Protein 3GUV (pdb70)

Sequence (149 aa):
KIKVYLYTRVSTSIQIEGYSLEAQKSRMKAFAIYNDYEIVGEYEDAGKSGKSIEGRIQFNRMMEDIKSGKDGVSFVLVFKLSRFARNAADVLSTLQIMQDYGVNLICVEDGIDSSKDKLMISVLSAVAEIERENIRIQTMEGCIQKARE

Nearest PDB structures (foldseek):
  3guv-assembly1_A-2  TM=1.007E+00  e=6.208E-29  Streptococcus pneumoniae SP19-BS75
  3g13-assembly1_B  TM=7.828E-01  e=3.483E-09  Clostridioides difficile 630
  3g13-assembly1_A  TM=7.833E-01  e=1.268E-08  Clostridioides difficile 630
  2rsl-assembly1_A-2  TM=8.231E-01  e=1.327E-06  Escherichia coli
  2gm5-assembly1_C  TM=7.300E-01  e=8.636E-06  Escherichia coli

Solvent-accessible surface area: 8590 Å² total; per-residue (Å²): 165,82,71,0,1,4,0,5,21,1,43,45,19,67,164,112,29,6,180,37,5,92,69,15,55,70,114,0,79,57,54,2,137,90,68,88,39,75,55,50,19,99,18,45,4,7,3,148,63,93,110,78,107,28,19,55,122,48,14,75,138,0,13,91,21,4,91,78,46,142,43,52,17,38,22,0,0,0,18,54,38,66,44,0,17,87,69,13,34,43,9,20,57,11,0,81,72,0,66,123,100,57,4,28,0,5,0,19,88,69,66,57,34,5,55,170,81,93,126,30,38,66,80,19,42,59,61,0,47,103,50,114,90,73,107,135,94,114,84,116,105,38,80,99,55,72,85,216,123

Structure (mmCIF, N/CA/C/O backbone):
data_3GUV
#
_entry.id   3GUV
#
_cell.length_a   46.991
_cell.length_b   46.991
_cell.length_c   119.259
_cell.angle_alpha   90.000
_cell.angle_beta   90.000
_cell.angle_gamma   120.000
#
_symmetry.space_group_name_H-M   'P 31 2 1'
#
loop_
_entity.id
_entity.type
_entity.pdbx_description
1 polymer 'Site-specific recombinase, resolvase family protein'
2 water water
#
loop_
_atom_site.group_PDB
_atom_site.id
_atom_site.type_symbol
_atom_site.label_atom_id
_atom_site.label_alt_id
_atom_site.label_comp_id
_atom_site.label_asym_id
_atom_site.label_entity_id
_atom_site.label_seq_id
_atom_site.pdbx_PDB_ins_code
_atom_site.Cartn_x
_atom_site.Cartn_y
_atom_site.Cartn_z
_atom_site.occupancy
_atom_site.B_iso_or_equiv
_atom_site.auth_seq_id
_atom_site.auth_comp_id
_atom_site.auth_asym_id
_atom_site.auth_atom_id
_atom_site.pdbx_PDB_model_num
ATOM 1 N N . LYS A 1 4 ? 16.157 -18.061 11.206 1.00 33.02 5 LYS A N 1
ATOM 2 C CA . LYS A 1 4 ? 15.540 -16.702 11.457 1.00 33.18 5 LYS A CA 1
ATOM 3 C C . LYS A 1 4 ? 15.844 -15.637 10.402 1.00 31.92 5 LYS A C 1
ATOM 4 O O . LYS A 1 4 ? 16.906 -15.610 9.777 1.00 32.26 5 LYS A O 1
ATOM 10 N N . ILE A 1 5 ? 14.889 -14.739 10.222 1.00 30.67 6 ILE A N 1
ATOM 11 C CA . ILE A 1 5 ? 15.092 -13.609 9.323 1.00 29.81 6 ILE A CA 1
ATOM 12 C C . ILE A 1 5 ? 16.226 -12.758 9.903 1.00 28.09 6 ILE A C 1
ATOM 13 O O . ILE A 1 5 ? 16.200 -12.436 11.086 1.00 27.13 6 ILE A O 1
ATOM 18 N N . LYS A 1 6 ? 17.215 -12.437 9.066 1.00 26.66 7 LYS A N 1
ATOM 19 C CA . LYS A 1 6 ? 18.362 -11.601 9.452 1.00 25.31 7 LYS A CA 1
ATOM 20 C C . LYS A 1 6 ? 18.171 -10.111 9.080 1.00 24.10 7 LYS A C 1
ATOM 21 O O . LYS A 1 6 ? 17.752 -9.775 7.941 1.00 22.89 7 LYS A O 1
ATOM 27 N N . VAL A 1 7 ? 18.548 -9.243 10.016 1.00 21.19 8 VAL A N 1
ATOM 28 C CA . VAL A 1 7 ? 18.414 -7.818 9.828 1.00 20.75 8 VAL A CA 1
ATOM 29 C C . VAL A 1 7 ? 19.678 -7.041 10.301 1.00 21.05 8 VAL A C 1
ATOM 30 O O . VAL A 1 7 ? 20.511 -7.528 11.139 1.00 19.00 8 VAL A O 1
ATOM 34 N N . TYR A 1 8 ? 19.836 -5.861 9.710 1.00 20.91 9 TYR A N 1
ATOM 35 C CA . TYR A 1 8 ? 20.760 -4.823 10.176 1.00 21.32 9 TYR A CA 1
ATOM 36 C C . TYR A 1 8 ? 19.940 -3.754 10.875 1.00 22.15 9 TYR A C 1
ATOM 37 O O . TYR A 1 8 ? 18.795 -3.479 10.443 1.00 22.88 9 TYR A O 1
ATOM 46 N N . LEU A 1 9 ? 20.497 -3.141 11.920 1.00 21.85 10 LEU A N 1
ATOM 47 C CA . LEU A 1 9 ? 19.932 -1.935 12.539 1.00 22.14 10 LEU A CA 1
ATOM 48 C C . LEU A 1 9 ? 20.677 -0.722 12.017 1.00 22.14 10 LEU A C 1
ATOM 49 O O . LEU A 1 9 ? 21.889 -0.764 11.951 1.00 22.72 10 LEU A O 1
ATOM 54 N N . TYR A 1 10 ? 19.974 0.347 11.650 1.00 21.48 11 TYR A N 1
ATOM 55 C CA . TYR A 1 10 ? 20.626 1.613 11.269 1.00 21.92 11 TYR A CA 1
ATOM 56 C C . TYR A 1 10 ? 20.078 2.769 12.077 1.00 21.96 11 TYR A C 1
ATOM 57 O O . TYR A 1 10 ? 18.874 2.972 12.120 1.00 22.88 11 TYR A O 1
ATOM 66 N N . THR A 1 11 ? 20.956 3.539 12.703 1.00 22.75 12 THR A N 1
ATOM 67 C CA . THR A 1 11 ? 20.533 4.706 13.476 1.00 22.86 12 THR A CA 1
ATOM 68 C C . THR A 1 11 ? 21.413 5.907 13.116 1.00 22.24 12 THR A C 1
ATOM 69 O O . THR A 1 11 ? 22.528 5.744 12.650 1.00 21.88 12 THR A O 1
ATOM 73 N N . ARG A 1 12 ? 20.903 7.110 13.368 1.00 22.15 13 ARG A N 1
ATOM 74 C CA . ARG A 1 12 ? 21.656 8.369 13.104 1.00 22.06 13 ARG A CA 1
ATOM 75 C C . ARG A 1 12 ? 21.034 9.550 13.842 1.00 22.33 13 ARG A C 1
ATOM 76 O O . ARG A 1 12 ? 19.945 9.443 14.377 1.00 23.92 13 ARG A O 1
ATOM 84 N N . VAL A 1 13 ? 21.743 10.662 13.888 1.00 23.69 14 VAL A N 1
ATOM 85 C CA . VAL A 1 13 ? 21.187 11.967 14.258 1.00 25.25 14 VAL A CA 1
ATOM 86 C C . VAL A 1 13 ? 21.152 12.773 12.953 1.00 26.77 14 VAL A C 1
ATOM 87 O O . VAL A 1 13 ? 21.843 12.427 12.005 1.00 27.23 14 VAL A O 1
ATOM 91 N N . SER A 1 14 ? 20.328 13.817 12.918 1.00 27.68 15 SER A N 1
ATOM 92 C CA . SER A 1 14 ? 20.263 14.762 11.811 1.00 28.48 15 SER A CA 1
ATOM 93 C C . SER A 1 14 ? 21.313 15.834 11.941 1.00 28.30 15 SER A C 1
ATOM 94 O O . SER A 1 14 ? 21.888 16.239 10.940 1.00 28.19 15 SER A O 1
ATOM 97 N N . THR A 1 15 ? 21.494 16.345 13.159 1.00 28.57 16 THR A N 1
ATOM 98 C CA . THR A 1 15 ? 22.446 17.450 13.411 1.00 29.04 16 THR A CA 1
ATOM 99 C C . THR A 1 15 ? 23.682 16.879 14.057 1.00 28.68 16 THR A C 1
ATOM 100 O O . THR A 1 15 ? 24.488 16.316 13.343 1.00 29.14 16 THR A O 1
ATOM 104 N N . SER A 1 16 ? 23.806 16.997 15.386 1.00 28.38 17 SER A N 1
ATOM 105 C CA . SER A 1 16 ? 24.942 16.442 16.157 1.00 28.03 17 SER A CA 1
ATOM 106 C C . SER A 1 16 ? 24.510 15.624 17.385 1.00 27.40 17 SER A C 1
ATOM 107 O O . SER A 1 16 ? 23.370 15.748 17.857 1.00 27.37 17 SER A O 1
ATOM 110 N N . ILE A 1 17 ? 25.431 14.797 17.896 1.00 26.87 18 ILE A N 1
ATOM 111 C CA . ILE A 1 17 ? 25.225 13.993 19.120 1.00 26.94 18 ILE A CA 1
ATOM 112 C C . ILE A 1 17 ? 24.977 14.831 20.388 1.00 26.84 18 ILE A C 1
ATOM 113 O O . ILE A 1 17 ? 24.227 14.406 21.295 1.00 24.67 18 ILE A O 1
ATOM 118 N N . GLN A 1 18 ? 25.592 16.016 20.413 1.00 26.70 19 GLN A N 1
ATOM 119 C CA . GLN A 1 18 ? 25.333 17.056 21.423 1.00 28.09 19 GLN A CA 1
ATOM 120 C C . GLN A 1 18 ? 23.862 17.408 21.585 1.00 27.69 19 GLN A C 1
ATOM 121 O O . GLN A 1 18 ? 23.385 17.588 22.697 1.00 28.51 19 GLN A O 1
ATOM 127 N N . ILE A 1 19 ? 23.180 17.562 20.460 1.00 27.57 20 ILE A N 1
ATOM 128 C CA . ILE A 1 19 ? 21.795 18.026 20.426 1.00 27.86 20 ILE A CA 1
ATOM 129 C C . ILE A 1 19 ? 20.807 16.863 20.487 1.00 27.79 20 ILE A C 1
ATOM 130 O O . ILE A 1 19 ? 19.765 16.952 21.127 1.00 27.63 20 ILE A O 1
ATOM 135 N N . GLU A 1 20 ? 21.157 15.767 19.823 1.00 28.01 21 GLU A N 1
ATOM 136 C CA . GLU A 1 20 ? 20.235 14.678 19.566 1.00 27.70 21 GLU A CA 1
ATOM 137 C C . GLU A 1 20 ? 20.635 13.318 20.155 1.00 27.62 21 GLU A C 1
ATOM 138 O O . GLU A 1 20 ? 19.826 12.401 20.185 1.00 26.26 21 GLU A O 1
ATOM 144 N N . GLY A 1 21 ? 21.882 13.187 20.601 1.00 28.20 22 GLY A N 1
ATOM 145 C CA . GLY A 1 21 ? 22.446 11.932 21.101 1.00 27.99 22 GLY A CA 1
ATOM 146 C C . GLY A 1 21 ? 21.588 11.272 22.131 1.00 28.49 22 GLY A C 1
ATOM 147 O O . GLY A 1 21 ? 21.348 10.039 22.093 1.00 28.04 22 GLY A O 1
ATOM 148 N N . TYR A 1 22 ? 21.046 12.101 23.011 1.00 29.17 23 TYR A N 1
ATOM 149 C CA . TYR A 1 22 ? 20.304 11.608 24.159 1.00 29.60 23 TYR A CA 1
ATOM 150 C C . TYR A 1 22 ? 19.148 10.719 23.810 1.00 30.59 23 TYR A C 1
ATOM 151 O O . TYR A 1 22 ? 18.758 9.918 24.621 1.00 33.30 23 TYR A O 1
ATOM 160 N N . SER A 1 23 ? 18.560 10.850 22.629 1.00 30.72 24 SER A N 1
ATOM 161 C CA . SER A 1 23 ? 17.427 10.025 22.309 1.00 31.07 24 SER A CA 1
ATOM 162 C C . SER A 1 23 ? 17.787 8.853 21.375 1.00 31.32 24 SER A C 1
ATOM 163 O O . SER A 1 23 ? 16.885 8.141 20.939 1.00 31.05 24 SER A O 1
ATOM 166 N N . LEU A 1 24 ? 19.082 8.680 21.076 1.00 30.86 25 LEU A N 1
ATOM 167 C CA . LEU A 1 24 ? 19.559 7.623 20.208 1.00 31.36 25 LEU A CA 1
ATOM 168 C C . LEU A 1 24 ? 19.389 6.321 20.894 1.00 31.69 25 LEU A C 1
ATOM 169 O O . LEU A 1 24 ? 18.975 5.352 20.266 1.00 31.16 25 LEU A O 1
ATOM 174 N N . GLU A 1 25 ? 19.712 6.291 22.189 1.00 32.45 26 GLU A N 1
ATOM 175 C CA . GLU A 1 25 ? 19.668 5.024 22.925 1.00 33.27 26 GLU A CA 1
ATOM 176 C C . GLU A 1 25 ? 18.238 4.571 23.169 1.00 31.84 26 GLU A C 1
ATOM 177 O O . GLU A 1 25 ? 17.987 3.389 23.134 1.00 31.14 26 GLU A O 1
ATOM 183 N N . ALA A 1 26 ? 17.308 5.500 23.411 1.00 31.37 27 ALA A N 1
ATOM 184 C CA . ALA A 1 26 ? 15.857 5.163 23.421 1.00 30.78 27 ALA A CA 1
ATOM 185 C C . ALA A 1 26 ? 15.416 4.613 22.070 1.00 30.23 27 ALA A C 1
ATOM 186 O O . ALA A 1 26 ? 14.670 3.656 22.021 1.00 31.13 27 ALA A O 1
ATOM 188 N N . GLN A 1 27 ? 15.911 5.175 20.970 1.00 29.47 28 GLN A N 1
ATOM 189 C CA . GLN A 1 27 ? 15.632 4.602 19.636 1.00 29.21 28 GLN A CA 1
ATOM 190 C C . GLN A 1 27 ? 16.160 3.190 19.483 1.00 28.08 28 GLN A C 1
ATOM 191 O O . GLN A 1 27 ? 15.404 2.300 19.112 1.00 26.73 28 GLN A O 1
ATOM 197 N N . LYS A 1 28 ? 17.448 3.005 19.786 1.00 27.49 29 LYS A N 1
ATOM 198 C CA . LYS A 1 28 ? 18.095 1.703 19.660 1.00 27.78 29 LYS A CA 1
ATOM 199 C C . LYS A 1 28 ? 17.400 0.628 20.475 1.00 26.41 29 LYS A C 1
ATOM 200 O O . LYS A 1 28 ? 17.196 -0.447 19.964 1.00 25.25 29 LYS A O 1
ATOM 206 N N . SER A 1 29 ? 17.095 0.918 21.741 1.00 26.61 30 SER A N 1
ATOM 207 C CA . SER A 1 29 ? 16.352 -0.013 22.644 1.00 26.90 30 SER A CA 1
ATOM 208 C C . SER A 1 29 ? 15.022 -0.453 22.089 1.00 26.60 30 SER A C 1
ATOM 209 O O . SER A 1 29 ? 14.680 -1.644 22.135 1.00 26.48 30 SER A O 1
ATOM 212 N N . ARG A 1 30 ? 14.298 0.523 21.546 1.00 26.03 31 ARG A N 1
ATOM 213 C CA . ARG A 1 30 ? 13.080 0.280 20.856 1.00 26.27 31 ARG A CA 1
ATOM 214 C C . ARG A 1 30 ? 13.261 -0.647 19.664 1.00 24.31 31 ARG A C 1
ATOM 215 O O . ARG A 1 30 ? 12.476 -1.584 19.453 1.00 23.30 31 ARG A O 1
ATOM 223 N N . MET A 1 31 ? 14.263 -0.359 18.854 1.00 22.32 32 MET A N 1
ATOM 224 C CA . MET A 1 31 ? 14.523 -1.177 17.703 1.00 22.06 32 MET A CA 1
ATOM 225 C C . MET A 1 31 ? 14.942 -2.606 18.110 1.00 22.24 32 MET A C 1
ATOM 226 O O . MET A 1 31 ? 14.462 -3.582 17.520 1.00 21.02 32 MET A O 1
ATOM 231 N N . LYS A 1 32 ? 15.759 -2.744 19.158 1.00 22.60 33 LYS A N 1
ATOM 232 C CA . LYS A 1 32 ? 16.139 -4.081 19.623 1.00 23.23 33 LYS A CA 1
ATOM 233 C C . LYS A 1 32 ? 14.921 -4.840 20.150 1.00 24.80 33 LYS A C 1
ATOM 234 O O . LYS A 1 32 ? 14.766 -6.029 19.821 1.00 24.83 33 LYS A O 1
ATOM 240 N N . ALA A 1 33 ? 14.039 -4.160 20.915 1.00 26.09 34 ALA A N 1
ATOM 241 C CA . ALA A 1 33 ? 12.785 -4.790 21.411 1.00 27.00 34 ALA A CA 1
ATOM 242 C C . ALA A 1 33 ? 11.959 -5.334 20.255 1.00 27.37 34 ALA A C 1
ATOM 243 O O . ALA A 1 33 ? 11.539 -6.497 20.294 1.00 28.30 34 ALA A O 1
ATOM 24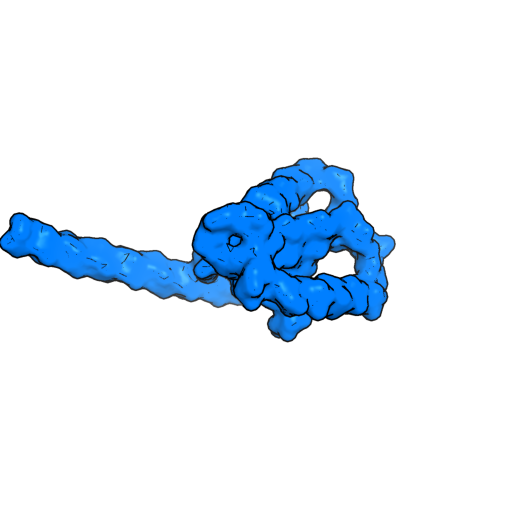5 N N . PHE A 1 34 ? 11.782 -4.512 19.221 1.00 27.16 35 PHE A N 1
ATOM 246 C CA . PHE A 1 34 ? 11.066 -4.881 17.995 1.00 27.07 35 PHE A CA 1
ATOM 247 C C . PHE A 1 34 ? 11.685 -6.088 17.321 1.00 27.53 35 PHE A C 1
ATOM 248 O O . PHE A 1 34 ? 10.985 -6.983 16.892 1.00 27.38 35 PHE A O 1
ATOM 256 N N . ALA A 1 35 ? 13.007 -6.089 17.208 1.00 28.51 36 ALA A N 1
ATOM 257 C CA . ALA A 1 35 ? 13.725 -7.247 16.691 1.00 29.12 36 ALA A CA 1
ATOM 258 C C . ALA A 1 35 ? 13.340 -8.514 17.493 1.00 29.15 36 ALA A C 1
ATOM 259 O O . ALA A 1 35 ? 12.958 -9.545 16.940 1.00 29.00 36 ALA A O 1
ATOM 261 N N . ILE A 1 36 ? 13.432 -8.399 18.802 1.00 30.67 37 ILE A N 1
ATOM 262 C CA . ILE A 1 36 ? 13.065 -9.500 19.712 1.00 32.32 37 ILE A CA 1
ATOM 263 C C . ILE A 1 36 ? 11.619 -9.977 19.495 1.00 32.07 37 ILE A C 1
ATOM 264 O O . ILE A 1 36 ? 11.427 -11.100 19.054 1.00 32.68 37 ILE A O 1
ATOM 269 N N . TYR A 1 37 ? 10.625 -9.115 19.749 1.00 32.50 38 TYR A N 1
ATOM 270 C CA . TYR A 1 37 ? 9.204 -9.458 19.531 1.00 31.97 38 TYR A CA 1
ATOM 271 C C . TYR A 1 37 ? 8.904 -10.091 18.149 1.00 32.06 38 TYR A C 1
ATOM 272 O O . TYR A 1 37 ? 8.036 -10.956 18.041 1.00 31.76 38 TYR A O 1
ATOM 274 N N . ASN A 1 38 ? 9.627 -9.702 17.095 1.00 31.89 39 ASN A N 1
ATOM 275 C CA . ASN A 1 38 ? 9.404 -10.242 15.735 1.00 31.94 39 ASN A CA 1
ATOM 276 C C . ASN A 1 38 ? 10.291 -11.428 15.370 1.00 32.47 39 ASN A C 1
ATOM 277 O O . ASN A 1 38 ? 10.306 -11.884 14.221 1.00 31.73 39 ASN A O 1
ATOM 282 N N . ASP A 1 39 ? 11.089 -11.871 16.336 1.00 33.04 40 ASP A N 1
ATOM 283 C CA . ASP A 1 39 ? 11.972 -13.014 16.161 1.00 33.67 40 ASP A CA 1
ATOM 284 C C . ASP A 1 39 ? 13.002 -12.830 15.026 1.00 32.84 40 ASP A C 1
ATOM 285 O O . ASP A 1 39 ? 13.364 -13.788 14.324 1.00 32.81 40 ASP A O 1
ATOM 290 N N . TYR A 1 40 ? 13.483 -11.596 14.871 1.00 31.39 41 TYR A N 1
ATOM 291 C CA . TYR A 1 40 ? 14.555 -11.302 13.935 1.00 30.26 41 TYR A CA 1
ATOM 292 C C . TYR A 1 40 ? 15.908 -11.610 14.585 1.00 29.07 41 TYR A C 1
ATOM 293 O O . TYR A 1 40 ? 16.048 -11.616 15.828 1.00 28.56 41 TYR A O 1
ATOM 302 N N . GLU A 1 41 ? 16.890 -11.845 13.725 1.00 27.75 42 GLU A N 1
ATOM 303 C CA . GLU A 1 41 ? 18.267 -12.032 14.135 1.00 28.03 42 GLU A CA 1
ATOM 304 C C . GLU A 1 41 ? 19.094 -10.861 13.612 1.00 26.21 42 GLU A C 1
ATOM 305 O O . GLU A 1 41 ? 19.199 -10.636 12.399 1.00 25.76 42 GLU A O 1
ATOM 311 N N . ILE A 1 42 ? 19.675 -10.109 14.541 1.00 25.00 43 ILE A N 1
ATOM 312 C CA . ILE A 1 42 ? 20.442 -8.924 14.209 1.00 23.45 43 ILE A CA 1
ATOM 313 C C . ILE A 1 42 ? 21.834 -9.434 13.900 1.00 23.98 43 ILE A C 1
ATOM 314 O O . ILE A 1 42 ? 22.416 -10.174 14.705 1.00 23.73 43 ILE A O 1
ATOM 319 N N . VAL A 1 43 ? 22.349 -9.043 12.734 1.00 23.88 44 VAL A N 1
ATOM 320 C CA . VAL A 1 43 ? 23.664 -9.445 12.268 1.00 23.84 44 VAL A CA 1
ATOM 321 C C . VAL A 1 43 ? 24.567 -8.239 11.948 1.00 24.83 44 VAL A C 1
ATOM 322 O O . VAL A 1 43 ? 25.682 -8.415 11.440 1.00 25.79 44 VAL A O 1
ATOM 326 N N . GLY A 1 44 ? 24.118 -7.031 12.304 1.00 24.02 45 GLY A N 1
ATOM 327 C CA . GLY A 1 44 ? 24.914 -5.820 12.108 1.00 24.04 45 GLY A CA 1
ATOM 328 C C . GLY A 1 44 ? 24.211 -4.567 12.605 1.00 23.73 45 GLY A C 1
ATOM 329 O O . GLY A 1 44 ? 23.016 -4.449 12.482 1.00 23.33 45 GLY A O 1
ATOM 330 N N . GLU A 1 45 ? 24.959 -3.657 13.186 1.00 23.67 46 GLU A N 1
ATOM 331 C CA . GLU A 1 45 ? 24.421 -2.406 13.668 1.00 25.32 46 GLU A CA 1
ATOM 332 C C . GLU A 1 45 ? 25.324 -1.317 13.151 1.00 25.52 46 GLU A C 1
ATOM 333 O O . GLU A 1 45 ? 26.550 -1.417 13.308 1.00 25.03 46 GLU A O 1
ATOM 339 N N . TYR A 1 46 ? 24.728 -0.315 12.498 1.00 24.41 47 TYR A N 1
ATOM 340 C CA . TYR A 1 46 ? 25.449 0.795 11.897 1.00 24.82 47 TYR A CA 1
ATOM 341 C C . TYR A 1 46 ? 24.849 2.133 12.401 1.00 25.41 47 TYR A C 1
ATOM 342 O O . TYR A 1 46 ? 23.652 2.255 12.571 1.00 24.42 47 TYR A O 1
ATOM 351 N N . GLU A 1 47 ? 25.701 3.107 12.661 1.00 26.34 48 GLU A N 1
ATOM 352 C CA . GLU A 1 47 ? 25.294 4.338 13.342 1.00 27.09 48 GLU A CA 1
ATOM 353 C C . GLU A 1 47 ? 26.106 5.529 12.862 1.00 26.74 48 GLU A C 1
ATOM 354 O O . GLU A 1 47 ? 27.320 5.505 12.939 1.00 25.28 48 GLU A O 1
ATOM 360 N N . ASP A 1 48 ? 25.420 6.558 12.348 1.00 27.02 49 ASP A N 1
ATOM 361 C CA . ASP A 1 48 ? 26.048 7.866 12.081 1.00 27.41 49 ASP A CA 1
ATOM 362 C C . ASP A 1 48 ? 25.677 8.817 13.250 1.00 28.74 49 ASP A C 1
ATOM 363 O O . ASP A 1 48 ? 24.636 9.484 13.204 1.00 27.82 49 ASP A O 1
ATOM 368 N N . ALA A 1 49 ? 26.474 8.833 14.311 1.00 31.10 50 ALA A N 1
ATOM 369 C CA . ALA A 1 49 ? 25.983 9.349 15.616 1.00 33.80 50 ALA A CA 1
ATOM 370 C C . ALA A 1 49 ? 26.242 10.826 15.823 1.00 36.22 50 ALA A C 1
ATOM 371 O O . ALA A 1 49 ? 25.775 11.401 16.813 1.00 37.61 50 ALA A O 1
ATOM 373 N N . GLY A 1 50 ? 26.945 11.456 14.879 1.00 38.79 51 GLY A N 1
ATOM 374 C CA . GLY A 1 50 ? 27.106 12.903 14.886 1.00 40.11 51 GLY A CA 1
ATOM 375 C C . GLY A 1 50 ? 28.158 13.257 15.896 1.00 41.76 51 GLY A C 1
ATOM 376 O O . GLY A 1 50 ? 28.001 14.245 16.620 1.00 41.94 51 GLY A O 1
ATOM 377 N N . LYS A 1 51 ? 29.232 12.448 15.923 1.00 43.73 52 LYS A N 1
ATOM 378 C CA . LYS A 1 51 ? 30.344 12.593 16.875 1.00 44.84 52 LYS A CA 1
ATOM 379 C C . LYS A 1 51 ? 31.510 13.442 16.347 1.00 46.03 52 LYS A C 1
ATOM 380 O O . LYS A 1 51 ? 32.425 13.790 17.100 1.00 45.72 52 LYS A O 1
ATOM 386 N N . SER A 1 52 ? 31.486 13.743 15.045 1.00 47.55 53 SER A N 1
ATOM 387 C CA . SER A 1 52 ? 32.444 14.690 14.445 1.00 48.25 53 SER A CA 1
ATOM 388 C C . SER A 1 52 ? 32.021 16.138 14.769 1.00 48.89 53 SER A C 1
ATOM 389 O O . SER A 1 52 ? 30.908 16.387 15.256 1.00 49.56 53 SER A O 1
ATOM 392 N N . GLY A 1 53 ? 32.907 17.082 14.473 1.00 49.47 54 GLY A N 1
ATOM 393 C CA . GLY A 1 53 ? 32.753 18.457 14.930 1.00 49.90 54 GLY A CA 1
ATOM 394 C C . GLY A 1 53 ? 31.982 19.380 14.007 1.00 50.12 54 GLY A C 1
ATOM 395 O O . GLY A 1 53 ? 32.048 20.607 14.166 1.00 50.50 54 GLY A O 1
ATOM 396 N N . LYS A 1 54 ? 31.256 18.808 13.045 1.00 50.19 55 LYS A N 1
ATOM 397 C CA . LYS A 1 54 ? 30.422 19.598 12.123 1.00 50.07 55 LYS A CA 1
ATOM 398 C C . LYS A 1 54 ? 28.916 19.699 12.534 1.00 49.61 55 LYS A C 1
ATOM 399 O O . LYS A 1 54 ? 28.398 18.918 13.372 1.00 48.68 55 LYS A O 1
ATOM 405 N N . SER A 1 55 ? 28.242 20.685 11.923 1.00 48.99 56 SER A N 1
ATOM 406 C CA . SER A 1 55 ? 26.861 21.065 12.264 1.00 48.42 56 SER A CA 1
ATOM 407 C C . SER A 1 55 ? 25.851 19.954 11.951 1.00 47.73 56 SER A C 1
ATOM 408 O O . SER A 1 55 ? 25.052 19.602 12.814 1.00 47.55 56 SER A O 1
ATOM 410 N N . ILE A 1 56 ? 25.898 19.426 10.723 1.00 46.78 57 ILE A N 1
ATOM 411 C CA . ILE A 1 56 ? 24.976 18.383 10.252 1.00 46.53 57 ILE A CA 1
ATOM 412 C C . ILE A 1 56 ? 25.729 17.045 10.062 1.00 46.16 57 ILE A C 1
ATOM 413 O O . ILE A 1 56 ? 26.865 17.019 9.577 1.00 44.77 57 ILE A O 1
ATOM 418 N N . GLU A 1 57 ? 25.101 15.938 10.461 1.00 45.61 58 GLU A N 1
ATOM 419 C CA . GLU A 1 57 ? 25.787 14.652 10.419 1.00 45.78 58 GLU A CA 1
ATOM 420 C C . GLU A 1 57 ? 25.799 14.091 9.001 1.00 45.45 58 GLU A C 1
ATOM 421 O O . GLU A 1 57 ? 24.858 14.311 8.224 1.00 45.38 58 GLU A O 1
ATOM 427 N N . GLY A 1 58 ? 26.881 13.372 8.684 1.00 44.85 59 GLY A N 1
ATOM 428 C CA . GLY A 1 58 ? 27.067 12.731 7.391 1.00 44.31 59 GLY A CA 1
ATOM 429 C C . GLY A 1 58 ? 26.441 11.347 7.289 1.00 43.86 59 GLY A C 1
ATOM 430 O O . GLY A 1 58 ? 25.387 11.046 7.919 1.00 43.89 59 GLY A O 1
ATOM 431 N N . ARG A 1 59 ? 27.077 10.502 6.474 1.00 42.55 60 ARG A N 1
ATOM 432 C CA . ARG A 1 59 ? 26.405 9.306 5.947 1.00 41.32 60 ARG A CA 1
ATOM 433 C C . ARG A 1 59 ? 27.358 8.114 5.780 1.00 39.52 60 ARG A C 1
ATOM 434 O O . ARG A 1 59 ? 27.028 7.161 5.064 1.00 39.30 60 ARG A O 1
ATOM 442 N N . ILE A 1 60 ? 28.509 8.179 6.449 1.00 37.42 61 ILE A N 1
ATOM 443 C CA . ILE A 1 60 ? 29.610 7.218 6.293 1.00 36.87 61 ILE A CA 1
ATOM 444 C C . ILE A 1 60 ? 29.248 5.765 6.643 1.00 34.87 61 ILE A C 1
ATOM 445 O O . ILE A 1 60 ? 29.587 4.838 5.912 1.00 34.27 61 ILE A O 1
ATOM 450 N N . GLN A 1 61 ? 28.601 5.573 7.780 1.00 32.26 62 GLN A N 1
ATOM 451 C CA . GLN A 1 61 ?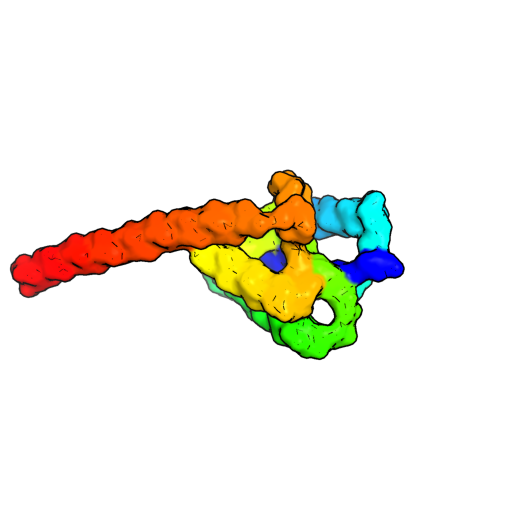 28.256 4.213 8.206 1.00 31.10 62 GLN A CA 1
ATOM 452 C C . GLN A 1 61 ? 27.089 3.734 7.363 1.00 30.10 62 GLN A C 1
ATOM 453 O O . GLN A 1 61 ? 26.978 2.559 7.066 1.00 27.82 62 GLN A O 1
ATOM 459 N N . PHE A 1 62 ? 26.211 4.665 6.984 1.00 29.62 63 PHE A N 1
ATOM 460 C CA . PHE A 1 62 ? 25.155 4.322 6.057 1.00 29.69 63 PHE A CA 1
ATOM 461 C C . PHE A 1 62 ? 25.749 3.812 4.741 1.00 29.10 63 PHE A C 1
ATOM 462 O O . PHE A 1 62 ? 25.267 2.830 4.174 1.00 27.81 63 PHE A O 1
ATOM 470 N N . ASN A 1 63 ? 26.812 4.457 4.273 1.00 30.06 64 ASN A N 1
ATOM 471 C CA . ASN A 1 63 ? 27.466 4.034 3.034 1.00 30.99 64 ASN A CA 1
ATOM 472 C C . ASN A 1 63 ? 28.192 2.692 3.258 1.00 30.67 64 ASN A C 1
ATOM 473 O O . ASN A 1 63 ? 28.081 1.811 2.428 1.00 30.19 64 ASN A O 1
ATOM 478 N N . ARG A 1 64 ? 28.899 2.519 4.374 1.00 30.90 65 ARG A N 1
ATOM 479 C CA . ARG A 1 64 ? 29.440 1.196 4.683 1.00 31.68 65 ARG A CA 1
ATOM 480 C C . ARG A 1 64 ? 28.323 0.131 4.650 1.00 31.07 65 ARG A C 1
ATOM 481 O O . ARG A 1 64 ? 28.522 -0.933 4.071 1.00 31.12 65 ARG A O 1
ATOM 489 N N . MET A 1 65 ? 27.156 0.421 5.254 1.00 30.12 66 MET A N 1
ATOM 490 C CA . MET A 1 65 ? 26.043 -0.544 5.296 1.00 29.27 66 MET A CA 1
ATOM 491 C C . MET A 1 65 ? 25.620 -0.953 3.879 1.00 28.68 66 MET A C 1
ATOM 492 O O . MET A 1 65 ? 25.493 -2.142 3.586 1.00 27.97 66 MET A O 1
ATOM 497 N N . MET A 1 66 ? 25.423 0.028 3.010 1.00 28.70 67 MET A N 1
ATOM 498 C CA . MET A 1 66 ? 25.019 -0.243 1.633 1.00 29.08 67 MET A CA 1
ATOM 499 C C . MET A 1 66 ? 26.040 -1.102 0.832 1.00 30.00 67 MET A C 1
ATOM 500 O O . MET A 1 66 ? 25.623 -1.944 0.071 1.00 29.33 67 MET A O 1
ATOM 505 N N . GLU A 1 67 ? 27.344 -0.918 1.027 1.00 31.53 68 GLU A N 1
ATOM 506 C CA . GLU A 1 67 ? 28.342 -1.847 0.444 1.00 33.71 68 GLU A CA 1
ATOM 507 C C . GLU A 1 67 ? 28.221 -3.289 1.001 1.00 33.51 68 GLU A C 1
ATOM 508 O O . GLU A 1 67 ? 28.375 -4.298 0.276 1.00 33.35 68 GLU A O 1
ATOM 514 N N . ASP A 1 68 ? 27.952 -3.395 2.297 1.00 33.26 69 ASP A N 1
ATOM 515 C CA . ASP A 1 68 ? 27.772 -4.705 2.920 1.00 33.04 69 ASP A CA 1
ATOM 516 C C . ASP A 1 68 ? 26.497 -5.398 2.362 1.00 32.80 69 ASP A C 1
ATOM 517 O O . ASP A 1 68 ? 26.417 -6.613 2.286 1.00 30.94 69 ASP A O 1
ATOM 522 N N . ILE A 1 69 ? 25.510 -4.588 1.949 1.00 33.27 70 ILE A N 1
ATOM 523 C CA . ILE A 1 69 ? 24.237 -5.091 1.408 1.00 33.19 70 ILE A CA 1
ATOM 524 C C . ILE A 1 69 ? 24.476 -5.592 -0.022 1.00 34.73 70 ILE A C 1
ATOM 525 O O . ILE A 1 69 ? 24.038 -6.699 -0.396 1.00 33.99 70 ILE A O 1
ATOM 530 N N . LYS A 1 70 ? 25.194 -4.767 -0.788 1.00 35.84 71 LYS A N 1
ATOM 531 C CA . LYS A 1 70 ? 25.509 -5.054 -2.169 1.00 37.51 71 LYS A CA 1
ATOM 532 C C . LYS A 1 70 ? 26.304 -6.376 -2.230 1.00 37.68 71 LYS A C 1
ATOM 533 O O . LYS A 1 70 ? 26.011 -7.243 -3.059 1.00 37.58 71 LYS A O 1
ATOM 539 N N . SER A 1 71 ? 27.248 -6.532 -1.301 1.00 38.26 72 SER A N 1
ATOM 540 C CA . SER A 1 71 ? 28.106 -7.710 -1.225 1.00 38.26 72 SER A CA 1
ATOM 541 C C . SER A 1 71 ? 27.429 -8.998 -0.733 1.00 38.87 72 SER A C 1
ATOM 542 O O . SER A 1 71 ? 27.997 -10.074 -0.881 1.00 39.47 72 SER A O 1
ATOM 545 N N . GLY A 1 72 ? 26.258 -8.915 -0.111 1.00 39.24 73 GLY A N 1
ATOM 546 C CA . GLY A 1 72 ? 25.563 -10.125 0.345 1.00 39.21 73 GLY A CA 1
ATOM 547 C C . GLY A 1 72 ? 26.187 -10.780 1.566 1.00 39.52 73 GLY A C 1
ATOM 548 O O . GLY A 1 72 ? 25.648 -11.744 2.084 1.00 39.50 73 GLY A O 1
ATOM 549 N N . LYS A 1 73 ? 27.327 -10.251 1.999 1.00 39.83 74 LYS A N 1
ATOM 550 C CA . LYS A 1 73 ? 28.038 -10.610 3.233 1.00 40.47 74 LYS A CA 1
ATOM 551 C C . LYS A 1 73 ? 27.246 -11.450 4.259 1.00 40.12 74 LYS A C 1
ATOM 552 O O . LYS A 1 73 ? 27.626 -12.590 4.582 1.00 40.31 74 LYS A O 1
ATOM 558 N N . ASP A 1 74 ? 26.147 -10.873 4.769 1.00 38.36 75 ASP A N 1
ATOM 559 C CA . ASP A 1 74 ? 25.480 -11.391 5.965 1.00 37.04 75 ASP A CA 1
ATOM 560 C C . ASP A 1 74 ? 24.143 -12.006 5.675 1.00 35.41 75 ASP A C 1
ATOM 561 O O . ASP A 1 74 ? 23.507 -12.526 6.582 1.00 35.86 75 ASP A O 1
ATOM 566 N N . GLY A 1 75 ? 23.705 -11.933 4.429 1.00 34.20 76 GLY A N 1
ATOM 567 C CA . GLY A 1 75 ? 22.393 -12.452 4.048 1.00 33.41 76 GLY A CA 1
ATOM 568 C C . GLY A 1 75 ? 21.200 -11.828 4.751 1.00 32.14 76 GLY A C 1
ATOM 569 O O . GLY A 1 75 ? 20.272 -12.543 5.161 1.00 31.22 76 GLY A O 1
ATOM 570 N N . VAL A 1 76 ? 21.207 -10.495 4.860 1.00 31.74 77 VAL A N 1
ATOM 571 C CA . VAL A 1 76 ? 20.107 -9.755 5.504 1.00 30.69 77 VAL A CA 1
ATOM 572 C C . VAL A 1 76 ? 18.847 -9.632 4.622 1.00 30.30 77 VAL A C 1
ATOM 573 O O . VAL A 1 76 ? 18.940 -9.394 3.428 1.00 29.87 77 VAL A O 1
ATOM 577 N N . SER A 1 77 ? 17.672 -9.823 5.227 1.00 29.46 78 SER A N 1
ATOM 578 C CA . SER A 1 77 ? 16.379 -9.560 4.584 1.00 29.22 78 SER A CA 1
ATOM 579 C C . SER A 1 77 ? 15.833 -8.122 4.802 1.00 28.49 78 SER A C 1
ATOM 580 O O . SER A 1 77 ? 15.086 -7.599 3.960 1.00 27.86 78 SER A O 1
ATOM 583 N N . PHE A 1 78 ? 16.172 -7.501 5.938 1.00 27.44 79 PHE A N 1
ATOM 584 C CA . PHE A 1 78 ? 15.714 -6.107 6.242 1.00 26.67 79 PHE A CA 1
ATOM 585 C C . PHE A 1 78 ? 16.805 -5.174 6.822 1.00 25.41 79 PHE A C 1
ATOM 586 O O . PHE A 1 78 ? 17.782 -5.640 7.467 1.00 24.01 79 PHE A O 1
ATOM 594 N N . VAL A 1 79 ? 16.667 -3.868 6.552 1.00 24.15 80 VAL A N 1
ATOM 595 C CA . VAL A 1 79 ? 17.234 -2.809 7.422 1.00 24.34 80 VAL A CA 1
ATOM 596 C C . VAL A 1 79 ? 16.110 -2.216 8.258 1.00 25.13 80 VAL A C 1
ATOM 597 O O . VAL A 1 79 ? 15.047 -1.801 7.704 1.00 26.21 80 VAL A O 1
ATOM 601 N N . LEU A 1 80 ? 16.314 -2.192 9.571 1.00 24.69 81 LEU A N 1
ATOM 602 C CA . LEU A 1 80 ? 15.433 -1.499 10.477 1.00 24.84 81 LEU A CA 1
ATOM 603 C C . LEU A 1 80 ? 15.998 -0.108 10.747 1.00 24.60 81 LEU A C 1
ATOM 604 O O . LEU A 1 80 ? 17.154 0.027 11.137 1.00 24.45 81 LEU A O 1
ATOM 609 N N . VAL A 1 81 ? 15.163 0.904 10.514 1.00 23.90 82 VAL A N 1
ATOM 610 C CA . VAL A 1 81 ? 15.364 2.300 10.942 1.00 22.26 82 VAL A CA 1
ATOM 611 C C . VAL A 1 81 ? 14.273 2.688 11.959 1.00 23.18 82 VAL A C 1
ATOM 612 O O . VAL A 1 81 ? 13.237 1.974 12.106 1.00 22.15 82 VAL A O 1
ATOM 616 N N . PHE A 1 82 ? 14.517 3.755 12.743 1.00 23.60 83 PHE A N 1
ATOM 617 C CA . PHE A 1 82 ? 13.511 4.215 13.704 1.00 24.85 83 PHE A CA 1
ATOM 618 C C . PHE A 1 82 ? 12.309 4.824 12.955 1.00 25.59 83 PHE A C 1
ATOM 619 O O . PHE A 1 82 ? 11.159 4.433 13.164 1.00 26.01 83 PHE A O 1
ATOM 627 N N . LYS A 1 83 ? 12.606 5.722 12.034 1.00 27.28 84 LYS A N 1
ATOM 628 C CA . LYS A 1 83 ? 11.630 6.295 11.098 1.00 28.94 84 LYS A CA 1
ATOM 629 C C . LYS A 1 83 ? 12.368 6.846 9.863 1.00 29.77 84 LYS A C 1
ATOM 630 O O . LYS A 1 83 ? 13.605 6.980 9.885 1.00 30.12 84 LYS A O 1
ATOM 636 N N . LEU A 1 84 ? 11.638 7.140 8.791 1.00 30.67 85 LEU A N 1
ATOM 637 C CA . LEU A 1 84 ? 12.242 7.603 7.518 1.00 32.01 85 LEU A CA 1
ATOM 638 C C . LEU A 1 84 ? 13.144 8.832 7.632 1.00 33.65 85 LEU A C 1
ATOM 639 O O . LEU A 1 84 ? 14.193 8.912 6.973 1.00 33.22 85 LEU A O 1
ATOM 644 N N . SER A 1 85 ? 12.721 9.815 8.424 1.00 35.68 86 SER A N 1
ATOM 645 C CA . SER A 1 85 ? 13.562 10.972 8.686 1.00 37.22 86 SER A CA 1
ATOM 646 C C . SER A 1 85 ? 14.830 10.629 9.486 1.00 38.76 86 SER A C 1
ATOM 647 O O . SER A 1 85 ? 15.585 11.523 9.824 1.00 39.49 86 SER A O 1
ATOM 650 N N . ARG A 1 86 ? 15.026 9.363 9.846 1.00 39.76 87 ARG A N 1
ATOM 651 C CA . ARG A 1 86 ? 16.270 8.935 10.493 1.00 40.35 87 ARG A CA 1
ATOM 652 C C . ARG A 1 86 ? 16.881 7.871 9.597 1.00 40.80 87 ARG A C 1
ATOM 653 O O . ARG A 1 86 ? 17.309 6.789 10.054 1.00 39.99 87 ARG A O 1
ATOM 661 N N . PHE A 1 87 ? 16.928 8.238 8.304 1.00 40.95 88 PHE A N 1
ATOM 662 C CA . PHE A 1 87 ? 17.289 7.340 7.233 1.00 40.66 88 PHE A CA 1
ATOM 663 C C . PHE A 1 87 ? 17.586 8.113 5.949 1.00 39.90 88 PHE A C 1
ATOM 664 O O . PHE A 1 87 ? 18.611 7.894 5.338 1.00 39.98 88 PHE A O 1
ATOM 672 N N . ALA A 1 88 ? 16.676 8.992 5.523 1.00 39.56 89 ALA A N 1
ATOM 673 C CA . ALA A 1 88 ? 16.825 9.735 4.253 1.00 38.14 89 ALA A CA 1
ATOM 674 C C . ALA A 1 88 ? 16.653 11.233 4.474 1.00 36.80 89 ALA A C 1
ATOM 675 O O . ALA A 1 88 ? 16.141 11.669 5.504 1.00 37.27 89 ALA A O 1
ATOM 677 N N . ARG A 1 89 ? 17.081 12.013 3.489 1.00 35.46 90 ARG A N 1
ATOM 678 C CA . ARG A 1 89 ? 17.118 13.464 3.578 1.00 34.40 90 ARG A CA 1
ATOM 679 C C . ARG A 1 89 ? 15.939 14.154 2.807 1.00 32.88 90 ARG A C 1
ATOM 680 O O . ARG A 1 89 ? 15.609 15.317 3.019 1.00 31.97 90 ARG A O 1
ATOM 682 N N . ASN A 1 90 ? 15.314 13.397 1.919 1.00 31.32 91 ASN A N 1
ATOM 683 C CA . ASN A 1 90 ? 14.188 13.854 1.130 1.00 30.15 91 ASN A CA 1
ATOM 684 C C . ASN A 1 90 ? 13.570 12.612 0.480 1.00 29.86 91 ASN A C 1
ATOM 685 O O . ASN A 1 90 ? 14.072 11.491 0.691 1.00 28.86 91 ASN A O 1
ATOM 690 N N . ALA A 1 91 ? 12.476 12.800 -0.270 1.00 28.84 92 ALA A N 1
ATOM 691 C CA . ALA A 1 91 ? 11.748 11.695 -0.880 1.00 28.31 92 ALA A CA 1
ATOM 692 C C . ALA A 1 91 ? 12.553 11.008 -1.994 1.00 28.05 92 ALA A C 1
ATOM 693 O O . ALA A 1 91 ? 12.474 9.765 -2.152 1.00 27.81 92 ALA A O 1
ATOM 695 N N . ALA A 1 92 ? 13.306 11.799 -2.775 1.00 27.62 93 ALA A N 1
ATOM 696 C CA . ALA A 1 92 ? 14.103 11.239 -3.880 1.00 27.71 93 ALA A CA 1
ATOM 697 C C . ALA A 1 92 ? 15.202 10.321 -3.340 1.00 27.65 93 ALA A C 1
ATOM 698 O O . ALA A 1 92 ? 15.466 9.279 -3.910 1.00 27.62 93 ALA A O 1
ATOM 700 N N . ASP A 1 93 ? 15.802 10.723 -2.224 1.00 28.51 94 ASP A N 1
ATOM 701 C CA . ASP A 1 93 ? 16.673 9.883 -1.403 1.00 29.81 94 ASP A CA 1
ATOM 702 C C . ASP A 1 93 ? 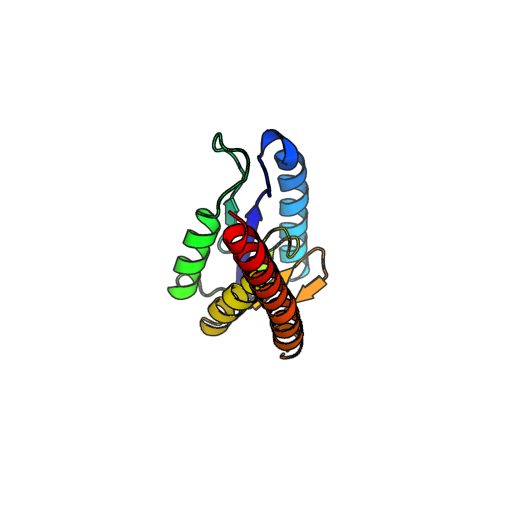16.079 8.580 -0.863 1.00 29.13 94 ASP A C 1
ATOM 703 O O . ASP A 1 93 ? 16.715 7.518 -0.871 1.00 28.34 94 ASP A O 1
ATOM 708 N N . VAL A 1 94 ? 14.880 8.673 -0.314 1.00 28.56 95 VAL A N 1
ATOM 709 C CA . VAL A 1 94 ? 14.260 7.496 0.242 1.00 28.23 95 VAL A CA 1
ATOM 710 C C . VAL A 1 94 ? 14.053 6.537 -0.907 1.00 28.51 95 VAL A C 1
ATOM 711 O O . VAL A 1 94 ? 14.279 5.341 -0.767 1.00 28.93 95 VAL A O 1
ATOM 715 N N . LEU A 1 95 ? 13.637 7.070 -2.054 1.00 28.10 96 LEU A N 1
ATOM 716 C CA . LEU A 1 95 ? 13.266 6.240 -3.188 1.00 28.25 96 LEU A CA 1
ATOM 717 C C . LEU A 1 95 ? 14.475 5.531 -3.781 1.00 28.72 96 LEU A C 1
ATOM 718 O O . LEU A 1 95 ? 14.412 4.342 -3.993 1.00 28.52 96 LEU A O 1
ATOM 723 N N . SER A 1 96 ? 15.546 6.261 -4.079 1.00 29.51 97 SER A N 1
ATOM 724 C CA . SER A 1 96 ? 16.679 5.641 -4.747 1.00 31.29 97 SER A CA 1
ATOM 725 C C . SER A 1 96 ? 17.331 4.615 -3.818 1.00 32.10 97 SER A C 1
ATOM 726 O O . SER A 1 96 ? 17.634 3.497 -4.269 1.00 32.10 97 SER A O 1
ATOM 729 N N . THR A 1 97 ? 17.471 4.962 -2.523 1.00 32.51 98 THR A N 1
ATOM 730 C CA . THR A 1 97 ? 18.019 4.028 -1.512 1.00 32.46 98 THR A CA 1
ATOM 731 C C . THR A 1 97 ? 17.180 2.765 -1.418 1.00 31.98 98 THR A C 1
ATOM 732 O O . THR A 1 9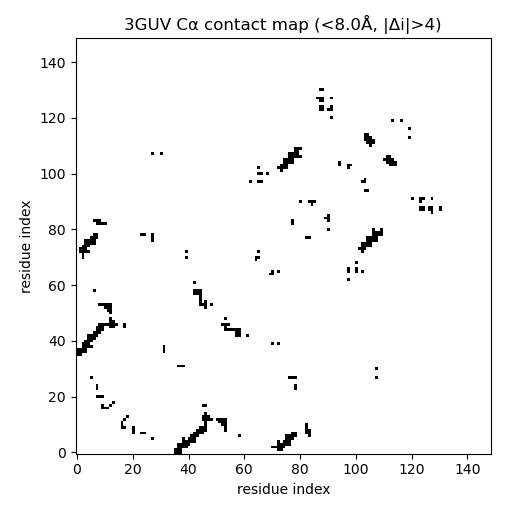7 ? 17.702 1.669 -1.445 1.00 32.64 98 THR A O 1
ATOM 736 N N . LEU A 1 98 ? 15.872 2.921 -1.302 1.00 31.91 99 LEU A N 1
ATOM 737 C CA . LEU A 1 98 ? 14.973 1.771 -1.258 1.00 32.61 99 LEU A CA 1
ATOM 738 C C . LEU A 1 98 ? 15.066 0.902 -2.511 1.00 32.84 99 LEU A C 1
ATOM 739 O O . LEU A 1 98 ? 14.900 -0.289 -2.427 1.00 32.71 99 LEU A O 1
ATOM 744 N N . GLN A 1 99 ? 15.271 1.517 -3.674 1.00 34.02 100 GLN A N 1
ATOM 745 C CA . 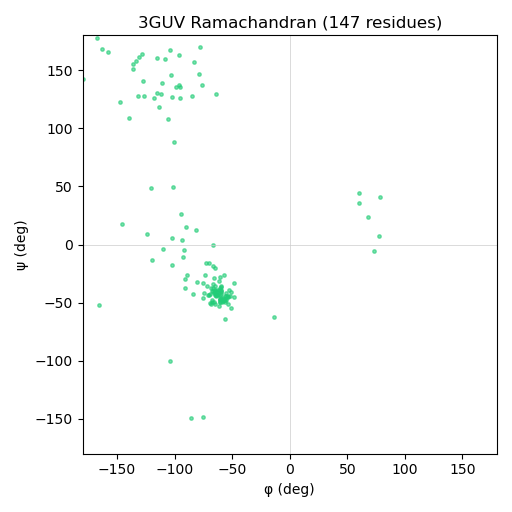GLN A 1 99 ? 15.323 0.757 -4.936 1.00 34.45 100 GLN A CA 1
ATOM 746 C C . GLN A 1 99 ? 16.592 -0.076 -5.027 1.00 34.50 100 GLN A C 1
ATOM 747 O O . GLN A 1 99 ? 16.519 -1.243 -5.411 1.00 34.68 100 GLN A O 1
ATOM 753 N N . ILE A 1 100 ? 17.731 0.522 -4.647 1.00 34.68 101 ILE A N 1
ATOM 754 C CA . ILE A 1 100 ? 19.025 -0.183 -4.576 1.00 34.70 101 ILE A CA 1
ATOM 755 C C . ILE A 1 100 ? 18.971 -1.358 -3.576 1.00 34.77 101 ILE A C 1
ATOM 756 O O . ILE A 1 100 ? 19.366 -2.465 -3.904 1.00 34.66 101 ILE A O 1
ATOM 761 N N . MET A 1 101 ? 18.482 -1.096 -2.366 1.00 34.25 102 MET A N 1
ATOM 762 C CA . MET A 1 101 ? 18.265 -2.129 -1.350 1.00 34.06 102 MET A CA 1
ATOM 763 C C . MET A 1 101 ? 17.464 -3.317 -1.917 1.00 34.25 102 MET A C 1
ATOM 764 O O . MET A 1 101 ? 17.886 -4.484 -1.795 1.00 33.42 102 MET A O 1
ATOM 769 N N . GLN A 1 102 ? 16.288 -3.033 -2.483 1.00 34.45 103 GLN A N 1
ATOM 770 C CA . GLN A 1 102 ? 15.434 -4.110 -2.998 1.00 34.93 103 GLN A CA 1
ATOM 771 C C . GLN A 1 102 ? 16.083 -4.819 -4.209 1.00 34.99 103 GLN A C 1
ATOM 772 O O . GLN A 1 102 ? 15.904 -6.026 -4.358 1.00 33.68 103 GLN A O 1
ATOM 778 N N . ASP A 1 103 ? 16.834 -4.067 -5.031 1.00 35.37 104 ASP A N 1
ATOM 779 C CA . ASP A 1 103 ? 17.675 -4.622 -6.122 1.00 36.24 104 ASP A CA 1
ATOM 780 C C . ASP A 1 103 ? 18.502 -5.764 -5.556 1.00 36.13 104 ASP A C 1
ATOM 781 O O . ASP A 1 103 ? 18.605 -6.841 -6.157 1.00 36.46 104 ASP A O 1
ATOM 786 N N . TYR A 1 104 ? 19.078 -5.523 -4.371 1.00 35.40 105 TYR A N 1
ATOM 787 C CA . TYR A 1 104 ? 19.925 -6.497 -3.703 1.00 34.75 105 TYR A CA 1
ATOM 788 C C . TYR A 1 104 ? 19.196 -7.368 -2.683 1.00 34.13 105 TYR A C 1
ATOM 789 O O . TYR A 1 104 ? 19.825 -7.892 -1.771 1.00 33.76 105 TYR A O 1
ATOM 798 N N . GLY A 1 105 ? 17.888 -7.564 -2.867 1.00 33.72 106 GLY A N 1
ATOM 799 C CA . GLY A 1 105 ? 17.076 -8.436 -1.970 1.00 33.67 106 GLY A CA 1
ATOM 800 C C . GLY A 1 105 ? 16.632 -7.907 -0.585 1.00 33.18 106 GLY A C 1
ATOM 801 O O . GLY A 1 105 ? 16.041 -8.665 0.198 1.00 33.51 106 GLY A O 1
ATOM 802 N N . VAL A 1 106 ? 16.874 -6.618 -0.292 1.00 31.98 107 VAL A N 1
ATOM 803 C CA . VAL A 1 106 ? 16.709 -6.069 1.076 1.00 30.54 107 VAL A CA 1
ATOM 804 C C . VAL A 1 106 ? 15.527 -5.061 1.157 1.00 29.84 107 VAL A C 1
ATOM 805 O O . VAL A 1 106 ? 15.403 -4.143 0.323 1.00 28.84 107 VAL A O 1
ATOM 809 N N . ASN A 1 107 ? 14.647 -5.283 2.143 1.00 28.79 108 ASN A N 1
ATOM 810 C CA . ASN A 1 107 ? 13.531 -4.389 2.442 1.00 27.90 108 ASN A CA 1
ATOM 811 C C . ASN A 1 107 ? 13.737 -3.502 3.690 1.00 27.93 108 ASN A C 1
ATOM 812 O O . ASN A 1 107 ? 14.672 -3.697 4.481 1.00 27.83 108 ASN A O 1
ATOM 817 N N . LEU A 1 108 ? 12.874 -2.506 3.833 1.00 27.25 109 LEU A N 1
ATOM 818 C CA . LEU A 1 108 ? 12.988 -1.479 4.862 1.00 26.65 109 LEU A CA 1
ATOM 819 C C . LEU A 1 108 ? 11.821 -1.544 5.832 1.00 26.11 109 LEU A C 1
ATOM 820 O O . LEU A 1 108 ? 10.650 -1.605 5.397 1.00 25.75 109 LEU A O 1
ATOM 825 N N . ILE A 1 109 ? 12.166 -1.555 7.122 1.00 25.82 110 ILE A N 1
ATOM 826 C CA . ILE A 1 109 ? 11.214 -1.468 8.229 1.00 27.05 110 ILE A CA 1
ATOM 827 C C . ILE A 1 109 ? 11.555 -0.204 8.986 1.00 27.95 110 ILE A C 1
ATOM 828 O O . ILE A 1 109 ? 12.729 0.050 9.284 1.00 28.74 110 ILE A O 1
ATOM 833 N N . CYS A 1 110 ? 10.537 0.645 9.149 1.00 28.81 111 CYS A N 1
ATOM 834 C CA . CYS A 1 110 ? 10.567 1.844 9.968 1.00 28.94 111 CYS A CA 1
ATOM 835 C C . CYS A 1 110 ? 9.762 1.495 11.162 1.00 29.92 111 CYS A C 1
ATOM 836 O O . CYS A 1 110 ? 8.542 1.359 11.088 1.00 29.28 111 CYS A O 1
ATOM 839 N N . VAL A 1 111 ? 10.462 1.323 12.264 1.00 30.11 112 VAL A N 1
ATOM 840 C CA . VAL A 1 111 ? 9.870 0.896 13.492 1.00 31.23 112 VAL A CA 1
ATOM 841 C C . VAL A 1 111 ? 8.788 1.857 14.025 1.00 33.38 112 VAL A C 1
ATOM 842 O O . VAL A 1 111 ? 7.691 1.416 14.365 1.00 34.04 112 VAL A O 1
ATOM 846 N N . GLU A 1 112 ? 9.065 3.149 14.105 1.00 35.51 113 GLU A N 1
ATOM 847 C CA . GLU A 1 112 ? 8.064 4.050 14.675 1.00 37.49 113 GLU A CA 1
ATOM 848 C C . GLU A 1 112 ? 6.900 4.286 13.702 1.00 38.47 113 GLU A C 1
ATOM 849 O O . GLU A 1 112 ? 5.743 4.274 14.119 1.00 39.87 113 GLU A O 1
ATOM 855 N N . ASP A 1 113 ? 7.204 4.464 12.413 1.00 39.34 114 ASP A N 1
ATOM 856 C CA . ASP A 1 113 ? 6.164 4.716 11.392 1.00 40.03 114 ASP A CA 1
ATOM 857 C C . ASP A 1 113 ? 5.287 3.487 11.110 1.00 40.09 114 ASP A C 1
ATOM 858 O O . ASP A 1 113 ? 4.215 3.613 10.525 1.00 40.82 114 ASP A O 1
ATOM 863 N N . GLY A 1 114 ? 5.734 2.303 11.521 1.00 39.37 115 GLY A N 1
ATOM 864 C CA . GLY A 1 114 ? 5.039 1.059 11.198 1.00 38.82 115 GLY A CA 1
ATOM 865 C C . GLY A 1 114 ? 5.057 0.666 9.717 1.00 38.44 115 GLY A C 1
ATOM 866 O O . GLY A 1 114 ? 4.182 -0.070 9.268 1.00 38.94 115 GLY A O 1
ATOM 867 N N . ILE A 1 115 ? 6.037 1.160 8.966 1.00 37.57 116 ILE A N 1
ATOM 868 C CA . ILE A 1 115 ? 6.117 0.943 7.528 1.00 37.01 116 ILE A CA 1
ATOM 869 C C . ILE A 1 115 ? 7.042 -0.251 7.295 1.00 36.70 116 ILE A C 1
ATOM 870 O O . ILE A 1 115 ? 8.083 -0.356 7.926 1.00 35.26 116 ILE A O 1
ATOM 875 N N . ASP A 1 116 ? 6.630 -1.152 6.411 1.00 35.91 117 ASP A N 1
ATOM 876 C CA . ASP A 1 116 ? 7.405 -2.336 6.056 1.00 36.31 117 ASP A CA 1
ATOM 877 C C . ASP A 1 116 ? 7.246 -2.500 4.542 1.00 36.10 117 ASP A C 1
ATOM 878 O O . ASP A 1 116 ? 6.136 -2.830 4.057 1.00 36.32 117 ASP A O 1
ATOM 883 N N . SER A 1 117 ? 8.322 -2.225 3.799 1.00 35.51 118 SER A N 1
ATOM 884 C CA . SER A 1 117 ? 8.275 -2.249 2.354 1.00 35.05 118 SER A CA 1
ATOM 885 C C . SER A 1 117 ? 8.042 -3.651 1.725 1.00 36.56 118 SER A C 1
ATOM 886 O O . SER A 1 117 ? 7.620 -3.731 0.581 1.00 37.47 118 SER A O 1
ATOM 889 N N . SER A 1 118 ? 8.277 -4.734 2.460 1.00 37.98 119 SER A N 1
ATOM 890 C CA . SER A 1 118 ? 8.032 -6.098 1.949 1.00 39.54 119 SER A CA 1
ATOM 891 C C . SER A 1 118 ? 6.528 -6.437 1.879 1.00 41.60 119 SER A C 1
ATOM 892 O O . SER A 1 118 ? 6.132 -7.274 1.086 1.00 41.73 119 SER A O 1
ATOM 895 N N . LYS A 1 119 ? 5.711 -5.786 2.714 1.00 44.09 120 LYS A N 1
ATOM 896 C CA . LYS A 1 119 ? 4.256 -5.970 2.710 1.00 46.43 120 LYS A CA 1
ATOM 897 C C . LYS A 1 119 ? 3.555 -5.159 1.617 1.00 48.29 120 LYS A C 1
ATOM 898 O O . LYS A 1 119 ? 2.346 -5.049 1.635 1.00 48.73 120 LYS A O 1
ATOM 904 N N . ASP A 1 120 ? 4.310 -4.612 0.666 1.00 50.71 121 ASP A N 1
ATOM 905 C CA . ASP A 1 120 ? 3.754 -3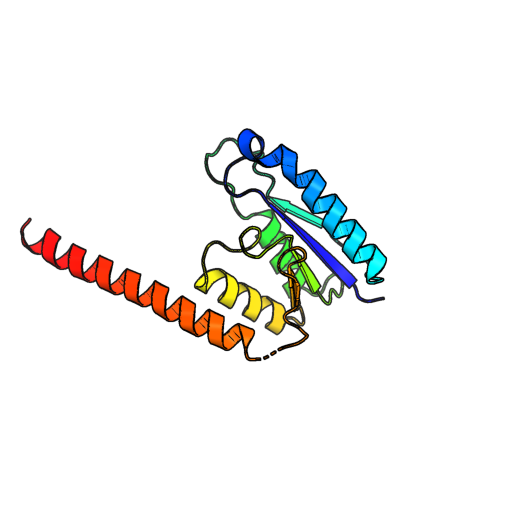.755 -0.381 1.00 52.19 121 ASP A CA 1
ATOM 906 C C . ASP A 1 120 ? 3.005 -4.573 -1.454 1.00 52.50 121 ASP A C 1
ATOM 907 O O . ASP A 1 120 ? 3.610 -5.172 -2.350 1.00 53.65 121 ASP A O 1
ATOM 912 N N . LYS A 1 123 ? 3.337 -2.558 -5.432 1.00 49.42 124 LYS A N 1
ATOM 913 C CA . LYS A 1 123 ? 4.449 -1.634 -5.164 1.00 48.74 124 LYS A CA 1
ATOM 914 C C . LYS A 1 123 ? 3.970 -0.183 -4.891 1.00 47.51 124 LYS A C 1
ATOM 915 O O . LYS A 1 123 ? 4.498 0.748 -5.483 1.00 47.74 124 LYS A O 1
ATOM 917 N N . LEU A 1 124 ? 2.995 0.005 -3.993 1.00 46.07 125 LEU A N 1
ATOM 918 C CA . LEU A 1 124 ? 2.396 1.347 -3.735 1.00 44.78 125 LEU A CA 1
ATOM 919 C C . LEU A 1 124 ? 3.338 2.370 -3.086 1.00 43.05 125 LEU A C 1
ATOM 920 O O . LEU A 1 124 ? 3.272 3.576 -3.391 1.00 43.27 125 LEU A O 1
ATOM 925 N N . MET A 1 125 ? 4.179 1.891 -2.167 1.00 40.52 126 MET A N 1
ATOM 926 C CA . MET A 1 125 ? 5.202 2.703 -1.509 1.00 38.58 126 MET A CA 1
ATOM 927 C C . MET A 1 125 ? 6.110 3.378 -2.521 1.00 36.95 126 MET A C 1
ATOM 928 O O . MET A 1 125 ? 6.364 4.567 -2.411 1.00 36.42 126 MET A O 1
ATOM 933 N N . ILE A 1 126 ? 6.591 2.614 -3.500 1.00 35.71 127 ILE A N 1
ATOM 934 C CA . ILE A 1 126 ? 7.482 3.124 -4.551 1.00 34.73 127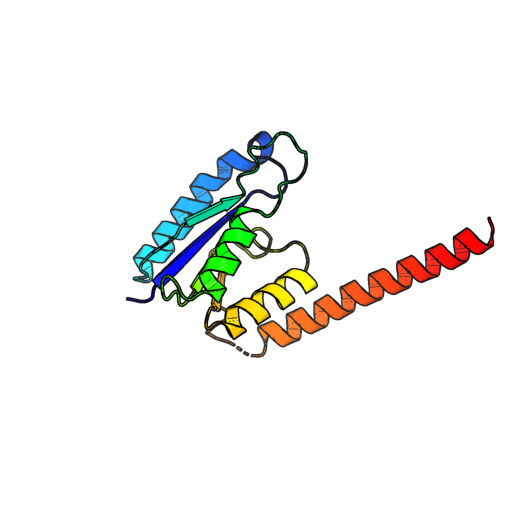 ILE A CA 1
ATOM 935 C C . ILE A 1 126 ? 6.746 4.201 -5.400 1.00 33.98 127 ILE A C 1
ATOM 936 O O . ILE A 1 126 ? 7.331 5.245 -5.710 1.00 32.18 127 ILE A O 1
ATOM 941 N N . SER A 1 127 ? 5.463 3.968 -5.708 1.00 33.36 128 SER A N 1
ATOM 942 C CA . SER A 1 127 ? 4.658 4.916 -6.529 1.00 32.59 128 SER A CA 1
ATOM 943 C C . SER A 1 127 ? 4.458 6.273 -5.857 1.00 32.30 128 SER A C 1
ATOM 944 O O . SER A 1 127 ? 4.571 7.308 -6.506 1.00 31.48 128 SER A O 1
ATOM 947 N N . VAL A 1 128 ? 4.142 6.250 -4.555 1.00 32.12 129 VAL A N 1
ATOM 948 C CA . VAL A 1 128 ? 3.915 7.467 -3.801 1.00 31.09 129 VAL A CA 1
ATOM 949 C C . VAL A 1 128 ? 5.226 8.224 -3.732 1.00 30.53 129 VAL A C 1
ATOM 950 O O . VAL A 1 128 ? 5.293 9.421 -4.034 1.00 30.79 129 VAL A O 1
ATOM 954 N N . LEU A 1 129 ? 6.281 7.515 -3.357 1.00 29.89 130 LEU A N 1
ATOM 955 C CA . LEU A 1 129 ? 7.600 8.129 -3.155 1.00 29.26 130 LEU A CA 1
ATOM 956 C C . LEU A 1 129 ? 8.100 8.776 -4.469 1.00 29.27 130 LEU A C 1
ATOM 957 O O . LEU A 1 129 ? 8.600 9.920 -4.496 1.00 28.67 130 LEU A O 1
ATOM 962 N N . SER A 1 130 ? 7.972 8.012 -5.549 1.00 28.70 131 SER A N 1
ATOM 963 C CA . SER A 1 130 ? 8.281 8.498 -6.870 1.00 29.54 131 SER A CA 1
ATOM 964 C C . SER A 1 130 ? 7.457 9.761 -7.190 1.00 29.12 131 SER A C 1
ATOM 965 O O . SER A 1 130 ? 8.018 10.757 -7.650 1.00 28.53 131 SER A O 1
ATOM 968 N N . ALA A 1 131 ? 6.158 9.739 -6.857 1.00 28.50 132 ALA A N 1
ATOM 969 C CA . ALA A 1 131 ? 5.252 10.885 -7.113 1.00 27.81 132 ALA A CA 1
ATOM 970 C C . ALA A 1 131 ? 5.659 12.103 -6.305 1.00 27.89 132 ALA A C 1
ATOM 971 O O . ALA A 1 131 ? 5.556 13.233 -6.812 1.00 28.23 132 ALA A O 1
ATOM 973 N N . VAL A 1 132 ? 6.151 11.889 -5.067 1.00 26.73 133 VAL A N 1
ATOM 974 C CA . VAL A 1 132 ? 6.537 12.998 -4.200 1.00 26.31 133 VAL A CA 1
ATOM 975 C C . VAL A 1 132 ? 7.904 13.482 -4.597 1.00 27.03 133 VAL A C 1
ATOM 976 O O . VAL A 1 132 ? 8.194 14.674 -4.454 1.00 27.36 133 VAL A O 1
ATOM 980 N N . ALA A 1 133 ? 8.757 12.574 -5.069 1.00 27.15 134 ALA A N 1
ATOM 981 C CA . ALA A 1 133 ? 10.080 12.960 -5.611 1.00 27.31 134 ALA A CA 1
ATOM 982 C C . ALA A 1 133 ? 9.904 13.873 -6.830 1.00 27.65 134 ALA A C 1
ATOM 983 O O . ALA A 1 133 ? 10.661 14.840 -6.997 1.00 28.15 134 ALA A O 1
ATOM 985 N N . GLU A 1 134 ? 8.905 13.570 -7.668 1.00 28.32 135 GLU A N 1
ATOM 986 C CA . GLU A 1 134 ? 8.517 14.473 -8.817 1.00 28.13 135 GLU A CA 1
ATOM 987 C C . GLU A 1 134 ? 8.087 15.901 -8.343 1.00 28.75 135 GLU A C 1
ATOM 988 O O . GLU A 1 134 ? 8.484 16.927 -8.948 1.00 29.42 135 GLU A O 1
ATOM 990 N N . ILE A 1 135 ? 7.350 15.977 -7.226 1.00 28.54 136 ILE A N 1
ATOM 991 C CA . ILE A 1 135 ? 7.063 17.259 -6.621 1.00 28.84 136 ILE A CA 1
ATOM 992 C C . ILE A 1 135 ? 8.361 18.002 -6.322 1.00 30.09 136 ILE A C 1
ATOM 993 O O . ILE A 1 135 ? 8.497 19.146 -6.726 1.00 31.42 136 ILE A O 1
ATOM 998 N N . GLU A 1 136 ? 9.326 17.350 -5.680 1.00 32.04 137 GLU A N 1
ATOM 999 C CA . GLU A 1 136 ? 10.578 18.001 -5.247 1.00 32.97 137 GLU A CA 1
ATOM 1000 C C . GLU A 1 136 ? 11.414 18.463 -6.435 1.00 33.60 137 GLU A C 1
ATOM 1001 O O . GLU A 1 136 ? 12.002 19.548 -6.391 1.00 32.43 137 GLU A O 1
ATOM 1007 N N . ARG A 1 137 ? 11.521 17.605 -7.458 1.00 34.25 138 ARG A N 1
ATOM 1008 C CA . ARG A 1 137 ? 12.283 17.936 -8.671 1.00 35.87 138 ARG A CA 1
ATOM 1009 C C . ARG A 1 137 ? 11.711 19.184 -9.335 1.00 35.06 138 ARG A C 1
ATOM 1010 O O . ARG A 1 137 ? 12.450 20.074 -9.684 1.00 34.91 138 ARG A O 1
ATOM 1018 N N . GLU A 1 138 ? 10.392 19.238 -9.465 1.00 34.91 139 GLU A N 1
ATOM 1019 C CA . GLU A 1 138 ? 9.734 20.366 -10.076 1.00 36.03 139 GLU A CA 1
ATOM 1020 C C . GLU A 1 138 ? 9.851 21.654 -9.261 1.00 35.80 139 GLU A C 1
ATOM 1021 O O . GLU A 1 138 ? 10.042 22.711 -9.823 1.00 35.84 139 GLU A O 1
ATOM 1027 N N . ASN A 1 139 ? 9.747 21.571 -7.941 1.00 35.21 140 ASN A N 1
ATOM 1028 C CA . ASN A 1 139 ? 10.135 22.691 -7.109 1.00 35.24 140 ASN A CA 1
ATOM 1029 C C . ASN A 1 139 ? 11.547 23.212 -7.385 1.00 35.03 140 ASN A C 1
ATOM 1030 O O . ASN A 1 139 ? 11.758 24.418 -7.383 1.00 35.68 140 ASN A O 1
ATOM 1035 N N . ILE A 1 140 ? 12.494 22.323 -7.629 1.00 35.44 141 ILE A N 1
ATOM 1036 C CA . ILE A 1 140 ? 13.888 22.715 -7.939 1.00 35.84 141 ILE A CA 1
ATOM 1037 C C . ILE A 1 140 ? 13.979 23.433 -9.303 1.00 36.08 141 ILE A C 1
ATOM 1038 O O . ILE A 1 140 ? 14.624 24.486 -9.410 1.00 35.43 141 ILE A O 1
ATOM 1043 N N . ARG A 1 141 ? 13.353 22.859 -10.333 1.00 36.59 142 ARG A N 1
ATOM 1044 C CA . ARG A 1 141 ? 13.236 23.528 -11.662 1.00 37.29 142 ARG A CA 1
ATOM 1045 C C . ARG A 1 141 ? 12.622 24.960 -11.566 1.00 36.74 142 ARG A C 1
ATOM 1046 O O . ARG A 1 141 ? 13.108 25.899 -12.194 1.00 35.41 142 ARG A O 1
ATOM 1054 N N . ILE A 1 142 ? 11.555 25.106 -10.785 1.00 36.04 143 ILE A N 1
ATOM 1055 C CA . ILE A 1 142 ? 10.898 26.408 -10.604 1.00 36.47 143 ILE A CA 1
ATOM 1056 C C . ILE A 1 142 ? 11.839 27.412 -9.919 1.00 36.78 143 ILE A C 1
ATOM 1057 O O . ILE A 1 142 ? 11.940 28.574 -10.357 1.00 36.67 143 ILE A O 1
ATOM 1062 N N . GLN A 1 143 ? 12.555 26.961 -8.885 1.00 36.25 144 GLN A N 1
ATOM 1063 C CA . GLN A 1 143 ? 13.551 27.824 -8.228 1.00 36.57 144 GLN A CA 1
ATOM 1064 C C . GLN A 1 143 ? 14.685 28.208 -9.197 1.00 35.20 144 GLN A C 1
ATOM 1065 O O . GLN A 1 143 ? 15.110 29.354 -9.224 1.00 34.11 144 GLN A O 1
ATOM 1071 N N . THR A 1 144 ? 15.177 27.253 -9.983 1.00 34.75 145 THR A N 1
ATOM 1072 C CA . THR A 1 144 ? 16.217 27.559 -10.983 1.00 34.86 145 THR A CA 1
ATOM 1073 C C . THR A 1 144 ? 15.688 28.557 -12.032 1.00 34.87 145 THR A C 1
ATOM 1074 O O . THR A 1 144 ? 16.372 29.503 -12.362 1.00 33.64 145 THR A O 1
ATOM 1078 N N . MET A 1 145 ? 14.461 28.354 -12.509 1.00 35.26 146 MET A N 1
ATOM 1079 C CA . MET A 1 145 ? 13.864 29.266 -13.468 1.00 36.69 146 MET A CA 1
ATOM 1080 C C . MET A 1 145 ? 13.729 30.704 -12.897 1.00 37.88 146 MET A C 1
ATOM 1081 O O . MET A 1 145 ? 14.100 31.680 -13.570 1.00 37.25 146 MET A O 1
ATOM 1086 N N . GLU A 1 146 ? 13.217 30.827 -11.666 1.00 39.17 147 GLU A N 1
ATOM 1087 C CA . GLU A 1 146 ? 13.125 32.127 -10.981 1.00 39.78 147 GLU A CA 1
ATOM 1088 C C . GLU A 1 146 ? 14.486 32.751 -10.800 1.00 39.42 147 GLU A C 1
ATOM 1089 O O . GLU A 1 146 ? 14.648 33.939 -11.047 1.00 39.53 147 GLU A O 1
ATOM 1095 N N . GLY A 1 147 ? 15.474 31.954 -10.404 1.00 39.09 148 GLY A N 1
ATOM 1096 C CA . GLY A 1 147 ? 16.868 32.420 -10.352 1.00 39.09 148 GLY A CA 1
ATOM 1097 C C . GLY A 1 147 ? 17.454 32.904 -11.687 1.00 39.61 148 GLY A C 1
ATOM 1098 O O . GLY A 1 147 ? 18.257 33.859 -11.703 1.00 40.01 148 GLY A O 1
ATOM 1099 N N . CYS A 1 148 ? 17.098 32.262 -12.810 1.00 39.22 149 CYS A N 1
ATOM 1100 C CA . CYS A 1 148 ? 17.524 32.769 -14.128 1.00 39.58 149 CYS A CA 1
ATOM 1101 C C . CYS A 1 148 ? 16.848 34.106 -14.456 1.00 39.81 149 CYS A C 1
ATOM 1102 O O . CYS A 1 148 ? 17.482 34.978 -15.020 1.00 39.48 149 CYS A O 1
ATOM 1105 N N . ILE A 1 149 ? 15.572 34.255 -14.120 1.00 40.67 150 ILE A N 1
ATOM 1106 C CA . ILE A 1 149 ? 14.903 35.550 -14.282 1.00 42.23 150 ILE A CA 1
ATOM 1107 C C . ILE A 1 149 ? 15.656 36.686 -13.559 1.00 43.94 150 ILE A C 1
ATOM 1108 O O . ILE A 1 149 ? 15.896 37.767 -14.146 1.00 44.34 150 ILE A O 1
ATOM 1113 N N . GLN A 1 150 ? 16.068 36.407 -12.321 1.00 45.08 151 GLN A N 1
ATOM 1114 C CA . GLN A 1 150 ? 16.766 37.368 -11.478 1.00 46.47 151 GLN A CA 1
ATOM 1115 C C . GLN A 1 150 ? 18.158 37.691 -12.015 1.00 48.03 151 GLN A C 1
ATOM 1116 O O . GLN A 1 150 ? 18.506 38.858 -12.129 1.00 48.88 151 GLN A O 1
ATOM 1118 N N . LYS A 1 151 ? 18.961 36.675 -12.343 1.00 49.88 152 LYS A N 1
ATOM 1119 C CA . LYS A 1 151 ? 20.309 36.906 -12.880 1.00 51.01 152 LYS A CA 1
ATOM 1120 C C . LYS A 1 151 ? 20.235 37.708 -14.194 1.00 52.30 152 LYS A C 1
ATOM 1121 O O . LYS A 1 151 ? 21.165 38.482 -14.513 1.00 53.02 152 LYS A O 1
ATOM 1123 N N . ALA A 1 152 ? 19.113 37.567 -14.910 1.00 53.24 153 ALA A N 1
ATOM 1124 C CA . ALA A 1 152 ? 18.816 38.368 -16.110 1.00 54.26 153 ALA A CA 1
ATOM 1125 C C . ALA A 1 152 ? 18.620 39.873 -15.858 1.00 55.46 153 ALA A C 1
ATOM 1126 O O . ALA A 1 152 ? 18.696 40.644 -16.807 1.00 55.90 153 ALA A O 1
ATOM 1128 N N . ARG A 1 153 ? 18.322 40.305 -14.630 1.00 57.13 154 ARG A N 1
ATOM 1129 C CA . ARG A 1 153 ? 18.206 41.768 -14.338 1.00 57.86 154 ARG A CA 1
ATOM 1130 C C . ARG A 1 153 ? 19.576 42.332 -13.931 1.00 58.41 154 ARG A C 1
ATOM 1131 O O . ARG A 1 153 ? 19.832 43.522 -14.123 1.00 59.05 154 ARG A O 1
ATOM 1139 N N . GLU A 1 154 ? 20.434 41.452 -13.386 1.00 59.14 155 GLU A N 1
ATOM 1140 C CA . GLU A 1 154 ? 21.841 41.727 -13.018 1.00 59.65 155 GLU A CA 1
ATOM 1141 C C . GLU A 1 154 ? 22.850 41.053 -13.975 1.00 60.09 155 GLU A C 1
ATOM 1142 O O . GLU A 1 154 ? 22.671 41.010 -15.214 1.00 60.46 155 GLU A O 1
#

Foldseek 3Di:
DAEEEEEFEDFFACVVCVVCRVVLVVLVVVVCVVVVYHYDYYFYQHRHDDGGGTDQVSVVVVLVCLQVCVPVHQEYEYQAVVRPADALVGVQVVQVSNVVSNYWYAHRNVRDTPVPDPVVNVVSVVVVVVVVVVVVVVVVVVVVVVVVD

Radius of gyration: 17.63 Å; Cα contacts (8 Å, |Δi|>4): 218; chains: 1; bounding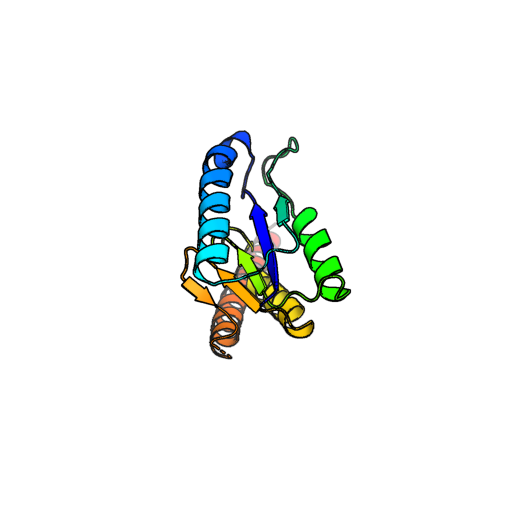 box: 30×58×40 Å

Secondary structure (DSSP, 8-state):
--EEEEEEE-SS-HHHHGGGHHHHHHHHHHHHHHTT-EEEEEEEE---SSSSS---HHHHHHHHHHHT-TT--SEEEES-GGGT-SSHHHHHHHHHHHHHTT-EEEETTTTEEGGG--HHHHHHHHHHHHHHHHHHHHHHHHHHHHTT-

B-factor: mean 34.29, std 8.5, range [13.36, 62.08]

CATH classification: 3.40.50.1390